Protein AF-X1U4W0-F1 (afdb_monomer)

Solvent-accessible surface area (backbone atoms only — not comparable to full-atom values): 4834 Å² total; per-residue (Å²): 90,80,47,76,41,90,45,72,67,57,42,51,56,53,51,51,53,54,51,62,76,47,68,82,69,87,65,91,83,59,74,48,78,50,48,91,86,54,63,82,75,80,70,47,67,62,58,57,52,52,47,53,49,50,52,52,52,54,51,68,72,36,83,89,61,81,74,81,74,78,79,79,86,125

Mean predicted aligned error: 13.3 Å

Structure (mmCIF, N/CA/C/O backbone):
data_AF-X1U4W0-F1
#
_entry.id   AF-X1U4W0-F1
#
loop_
_atom_site.group_PDB
_atom_site.id
_atom_site.type_symbol
_atom_site.label_atom_id
_atom_site.label_alt_id
_atom_site.label_comp_id
_atom_site.label_asym_id
_atom_site.label_entity_id
_atom_site.label_seq_id
_atom_site.pdbx_PDB_ins_code
_atom_site.Cartn_x
_atom_site.Cartn_y
_atom_site.Cartn_z
_atom_site.occupancy
_atom_site.B_iso_or_equiv
_atom_site.auth_seq_id
_atom_site.auth_comp_id
_atom_site.auth_asym_id
_at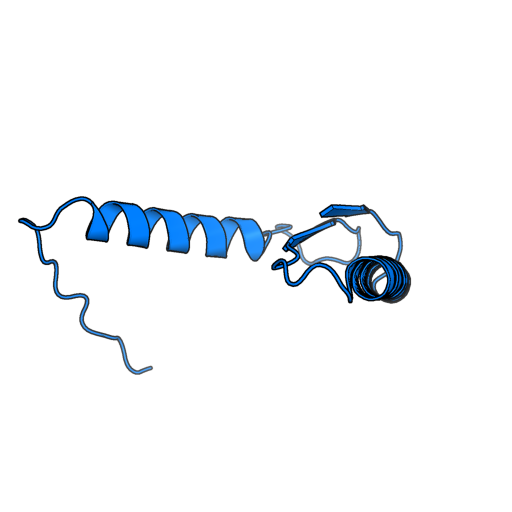om_site.auth_atom_id
_atom_site.pdbx_PDB_model_num
ATOM 1 N N . TYR A 1 1 ? -4.608 -7.042 2.037 1.00 77.94 1 TYR A N 1
ATOM 2 C CA . TYR A 1 1 ? -4.247 -7.705 0.766 1.00 77.94 1 TYR A CA 1
ATOM 3 C C . TYR A 1 1 ? -2.747 -7.617 0.513 1.00 77.94 1 TYR A C 1
ATOM 5 O O . TYR A 1 1 ? -2.127 -6.639 0.914 1.00 77.94 1 TYR A O 1
ATOM 13 N N . SER A 1 2 ? -2.158 -8.632 -0.127 1.00 80.56 2 SER A N 1
ATOM 14 C CA . SER A 1 2 ? -0.748 -8.638 -0.553 1.00 80.56 2 SER A CA 1
ATOM 15 C C . SER A 1 2 ? -0.696 -8.710 -2.077 1.00 80.56 2 SER A C 1
ATOM 17 O O . SER A 1 2 ? -1.252 -9.643 -2.654 1.00 80.56 2 SER A O 1
ATOM 19 N N . VAL A 1 3 ? -0.073 -7.723 -2.718 1.00 83.19 3 VAL A N 1
ATOM 20 C CA . VAL A 1 3 ? -0.006 -7.577 -4.177 1.00 83.19 3 VAL A CA 1
ATOM 21 C C . VAL A 1 3 ? 1.448 -7.699 -4.620 1.00 83.19 3 VAL A C 1
ATOM 23 O O . VAL A 1 3 ? 2.320 -6.963 -4.155 1.00 83.19 3 VAL A O 1
ATOM 26 N N . ARG A 1 4 ? 1.706 -8.641 -5.528 1.00 83.94 4 ARG A N 1
ATOM 27 C CA . ARG A 1 4 ? 2.971 -8.766 -6.255 1.00 83.94 4 ARG A CA 1
ATOM 28 C C . ARG A 1 4 ? 2.677 -8.534 -7.724 1.00 83.94 4 ARG A C 1
ATOM 30 O O . ARG A 1 4 ? 1.859 -9.255 -8.285 1.00 83.94 4 ARG A O 1
ATOM 37 N N . ALA A 1 5 ? 3.341 -7.560 -8.316 1.00 85.06 5 ALA A N 1
ATOM 38 C CA . ALA A 1 5 ? 3.186 -7.227 -9.724 1.00 85.06 5 ALA A CA 1
ATOM 39 C C . ALA A 1 5 ? 4.565 -6.994 -10.353 1.00 85.06 5 ALA A C 1
ATOM 41 O O . ALA A 1 5 ? 5.569 -6.914 -9.638 1.00 85.06 5 ALA A O 1
ATOM 42 N N . MET A 1 6 ? 4.607 -6.906 -11.681 1.00 85.69 6 MET A N 1
ATOM 43 C CA . MET A 1 6 ? 5.802 -6.631 -12.485 1.00 85.69 6 MET A CA 1
ATOM 44 C C . MET A 1 6 ? 5.886 -5.166 -12.944 1.00 85.69 6 MET A C 1
ATOM 46 O O . MET A 1 6 ? 6.975 -4.720 -13.314 1.00 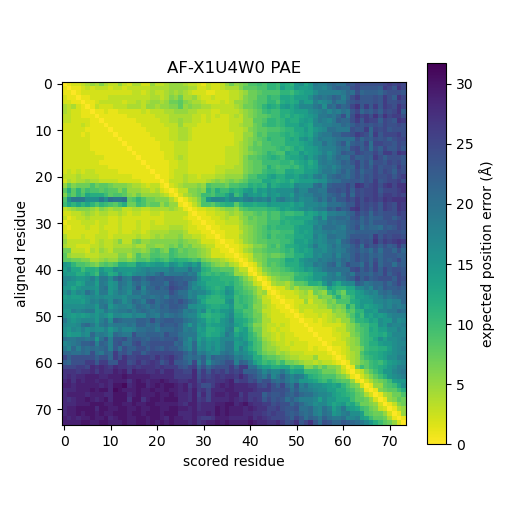85.69 6 MET A O 1
ATOM 50 N N . SER A 1 7 ? 4.797 -4.397 -12.822 1.00 88.00 7 SER A N 1
ATOM 51 C CA . SER A 1 7 ? 4.794 -2.938 -12.977 1.00 88.00 7 SER A CA 1
ATOM 52 C C . SER A 1 7 ? 3.890 -2.209 -11.969 1.00 88.00 7 SER A C 1
ATOM 54 O O . SER A 1 7 ? 3.020 -2.794 -11.312 1.00 88.00 7 SER A O 1
ATOM 56 N N . PHE A 1 8 ? 4.101 -0.894 -11.854 1.00 84.62 8 PHE A N 1
ATOM 57 C CA . PHE A 1 8 ? 3.254 -0.020 -11.041 1.00 84.62 8 PHE A CA 1
ATOM 58 C C . PHE A 1 8 ? 1.810 0.005 -11.559 1.00 84.62 8 PHE A C 1
ATOM 60 O O . PHE A 1 8 ? 0.881 -0.131 -10.769 1.00 84.62 8 PHE A O 1
ATOM 67 N N . ASP A 1 9 ? 1.629 0.083 -12.877 1.00 90.44 9 ASP A N 1
ATOM 68 C CA . ASP A 1 9 ? 0.302 0.099 -13.502 1.00 90.44 9 ASP A CA 1
ATOM 69 C C . ASP A 1 9 ? -0.468 -1.198 -13.220 1.00 90.44 9 ASP A C 1
ATOM 71 O O . ASP A 1 9 ? -1.621 -1.161 -12.801 1.00 90.44 9 ASP A O 1
ATOM 75 N N . GLU A 1 10 ? 0.203 -2.350 -13.328 1.00 88.75 10 GLU A N 1
ATOM 76 C CA . GLU A 1 10 ? -0.390 -3.649 -12.992 1.00 88.75 10 GLU A CA 1
ATOM 77 C C . GLU A 1 10 ? -0.802 -3.714 -11.512 1.00 88.75 10 GLU A C 1
ATOM 79 O O . GLU A 1 10 ? -1.843 -4.274 -11.170 1.00 88.75 10 GLU A O 1
ATOM 84 N N . THR A 1 11 ? -0.023 -3.093 -10.622 1.00 90.00 11 THR A N 1
ATOM 85 C CA . THR A 1 11 ? -0.388 -2.985 -9.203 1.00 90.00 11 THR A CA 1
ATOM 86 C C . THR A 1 11 ? -1.681 -2.195 -9.025 1.00 90.00 11 THR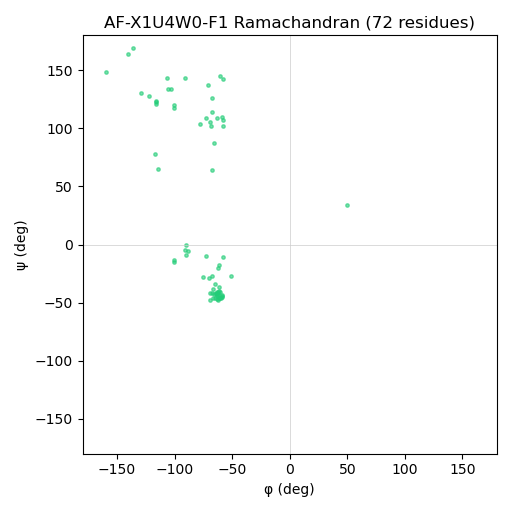 A C 1
ATOM 88 O O . THR A 1 11 ? -2.565 -2.639 -8.293 1.00 90.00 11 THR A O 1
ATOM 91 N N . LEU A 1 12 ? -1.799 -1.033 -9.673 1.00 90.44 12 LEU A N 1
ATOM 92 C CA . LEU A 1 12 ? -2.986 -0.184 -9.571 1.00 90.44 12 LEU A CA 1
ATOM 93 C C . LEU A 1 12 ? -4.228 -0.880 -10.126 1.00 90.44 12 LEU A C 1
ATOM 95 O O . LEU A 1 12 ? -5.280 -0.823 -9.493 1.00 90.44 12 LEU A O 1
ATOM 99 N N . ASP A 1 13 ? -4.101 -1.592 -11.244 1.00 93.69 13 ASP A N 1
ATOM 100 C CA . ASP A 1 13 ? -5.197 -2.371 -11.823 1.00 93.69 13 ASP A CA 1
ATOM 101 C C . ASP A 1 13 ? -5.703 -3.454 -10.861 1.00 93.69 13 ASP A C 1
ATOM 103 O O . ASP A 1 13 ? -6.912 -3.662 -10.727 1.00 93.69 13 ASP A O 1
ATOM 107 N N . ILE A 1 14 ? -4.792 -4.135 -10.157 1.00 91.56 14 ILE A N 1
ATOM 108 C CA . ILE A 1 14 ? -5.148 -5.138 -9.144 1.00 91.56 14 ILE A CA 1
ATOM 109 C C . ILE A 1 14 ? -5.837 -4.478 -7.946 1.00 91.56 14 ILE A C 1
ATOM 111 O O . ILE A 1 14 ? -6.870 -4.969 -7.488 1.00 91.56 14 ILE A O 1
ATOM 115 N N . ILE A 1 15 ? -5.287 -3.370 -7.439 1.00 91.62 15 ILE A N 1
ATOM 116 C CA . ILE A 1 15 ? -5.859 -2.638 -6.301 1.00 91.62 15 ILE A CA 1
ATOM 117 C C . ILE A 1 15 ? -7.266 -2.142 -6.641 1.00 91.62 15 ILE A C 1
ATOM 119 O O . ILE A 1 15 ? -8.182 -2.357 -5.852 1.00 91.62 15 ILE A O 1
ATOM 123 N N . ASN A 1 16 ? -7.460 -1.546 -7.819 1.00 91.75 16 ASN A N 1
ATOM 124 C CA . ASN A 1 16 ? -8.754 -1.021 -8.250 1.00 91.75 16 ASN A CA 1
ATOM 125 C C . ASN A 1 16 ? -9.829 -2.109 -8.288 1.00 91.75 16 ASN A C 1
ATOM 127 O O . ASN A 1 16 ? -10.911 -1.898 -7.749 1.00 91.75 16 ASN A O 1
ATOM 131 N N . LYS A 1 17 ? -9.518 -3.292 -8.832 1.00 93.00 17 LYS A N 1
ATOM 132 C CA . LYS A 1 17 ? -10.460 -4.425 -8.831 1.00 93.00 17 LYS A CA 1
ATOM 133 C C . LYS A 1 17 ? -10.869 -4.833 -7.418 1.00 93.00 17 LYS A C 1
ATOM 135 O O . LYS A 1 17 ? -12.050 -5.013 -7.154 1.00 93.00 17 LYS A O 1
ATOM 140 N N . ILE A 1 18 ? -9.905 -4.926 -6.499 1.00 90.69 18 ILE A N 1
ATOM 141 C CA . ILE A 1 18 ? -10.184 -5.278 -5.098 1.00 90.69 18 ILE A CA 1
ATOM 142 C C . ILE A 1 18 ? -11.058 -4.203 -4.437 1.00 90.69 18 ILE A C 1
ATOM 144 O O . ILE A 1 18 ? -11.999 -4.527 -3.722 1.00 90.69 18 ILE A O 1
ATOM 148 N N . VAL A 1 19 ? -10.775 -2.923 -4.685 1.00 89.50 19 VAL A N 1
ATOM 149 C CA . VAL A 1 19 ? -11.573 -1.812 -4.145 1.00 89.50 19 VAL A CA 1
ATOM 150 C C . VAL A 1 19 ? -13.004 -1.835 -4.689 1.00 89.50 19 VAL A C 1
ATOM 152 O O . VAL A 1 19 ? -13.941 -1.601 -3.928 1.00 89.50 19 VAL A O 1
ATOM 155 N N . GLU A 1 20 ? -13.194 -2.118 -5.979 1.00 90.75 20 GLU A N 1
ATOM 156 C CA . GLU A 1 20 ? -14.525 -2.220 -6.583 1.00 90.75 20 GLU A CA 1
ATOM 157 C C . GLU A 1 20 ? -15.332 -3.395 -6.021 1.00 90.75 20 GLU A C 1
ATOM 159 O O . GLU A 1 20 ? -16.504 -3.210 -5.682 1.00 90.75 20 GLU A O 1
ATOM 164 N N . ASP A 1 21 ? -14.704 -4.558 -5.847 1.00 89.56 21 ASP A N 1
ATOM 165 C CA . ASP A 1 21 ? -15.347 -5.746 -5.274 1.00 89.56 21 ASP A CA 1
ATOM 166 C C . ASP A 1 21 ? -15.754 -5.535 -3.803 1.00 89.56 21 ASP A C 1
ATOM 168 O O . ASP A 1 21 ? -16.796 -6.018 -3.351 1.00 89.56 21 ASP A O 1
ATOM 172 N N . GLU A 1 22 ? -14.967 -4.767 -3.048 1.00 86.94 22 GLU A N 1
ATOM 173 C CA . GLU A 1 22 ? -15.200 -4.487 -1.626 1.00 86.94 22 GLU A CA 1
ATOM 174 C C . GLU A 1 22 ? -16.062 -3.228 -1.381 1.00 86.94 22 GLU A C 1
ATOM 176 O O . GLU A 1 22 ? -16.406 -2.919 -0.236 1.00 86.94 22 GLU A O 1
ATOM 181 N N . ARG A 1 23 ? -16.491 -2.519 -2.441 1.00 81.00 23 ARG A N 1
ATOM 182 C CA . ARG A 1 23 ? -17.173 -1.203 -2.400 1.00 81.00 23 ARG A CA 1
ATOM 183 C C . ARG A 1 23 ? -18.479 -1.158 -1.585 1.00 81.00 23 ARG A C 1
ATOM 185 O O . ARG A 1 23 ? -18.992 -0.077 -1.308 1.00 81.00 23 ARG A O 1
ATOM 192 N N . GLY A 1 24 ? -19.020 -2.301 -1.168 1.00 79.38 24 GLY A N 1
ATOM 193 C CA . GLY A 1 24 ? -20.205 -2.395 -0.307 1.00 79.38 24 GLY A CA 1
ATOM 194 C C . GLY A 1 24 ? -19.926 -2.668 1.174 1.00 79.38 24 GLY A C 1
ATOM 195 O O . GLY A 1 24 ? -20.825 -2.489 1.996 1.00 79.38 24 GLY A O 1
ATOM 196 N N . ARG A 1 25 ? -18.713 -3.099 1.541 1.00 80.56 25 ARG A N 1
ATOM 197 C CA . ARG A 1 25 ? -18.445 -3.670 2.873 1.00 80.56 25 ARG A CA 1
ATOM 198 C C . ARG A 1 25 ? -18.000 -2.661 3.934 1.00 80.56 25 ARG A C 1
ATOM 200 O O . ARG A 1 25 ? -17.950 -3.029 5.096 1.00 80.56 25 ARG A O 1
ATOM 207 N N . HIS A 1 26 ? -17.789 -1.390 3.569 1.00 60.62 26 HIS A N 1
ATOM 208 C CA . HIS A 1 26 ? -17.429 -0.291 4.491 1.00 60.62 26 HIS A CA 1
ATOM 209 C C . HIS A 1 26 ? -16.251 -0.625 5.431 1.00 60.62 26 HIS A C 1
ATOM 211 O O . HIS A 1 26 ? -16.200 -0.160 6.567 1.00 60.62 26 HIS A O 1
ATOM 217 N N . GLU A 1 27 ? -15.292 -1.415 4.952 1.00 74.75 27 GLU A N 1
ATOM 218 C CA . GLU A 1 27 ? -14.075 -1.754 5.686 1.00 74.75 27 GLU A CA 1
ATOM 219 C C . GLU A 1 27 ? -12.877 -1.005 5.096 1.00 74.75 27 GLU A C 1
ATOM 221 O O . GLU A 1 27 ? -12.778 -0.800 3.884 1.00 74.75 27 GLU A O 1
ATOM 226 N N . PHE A 1 28 ? -11.952 -0.587 5.962 1.00 79.69 28 PHE A N 1
ATOM 227 C CA . PHE A 1 28 ? -10.668 -0.051 5.522 1.00 79.69 28 PHE A CA 1
ATOM 228 C C . PHE A 1 28 ? -9.839 -1.167 4.877 1.00 79.69 28 PHE A C 1
ATOM 230 O O . PHE A 1 28 ? -9.605 -2.216 5.478 1.00 79.69 28 PHE A O 1
ATOM 237 N N . LEU A 1 29 ? -9.371 -0.931 3.651 1.00 81.81 29 LE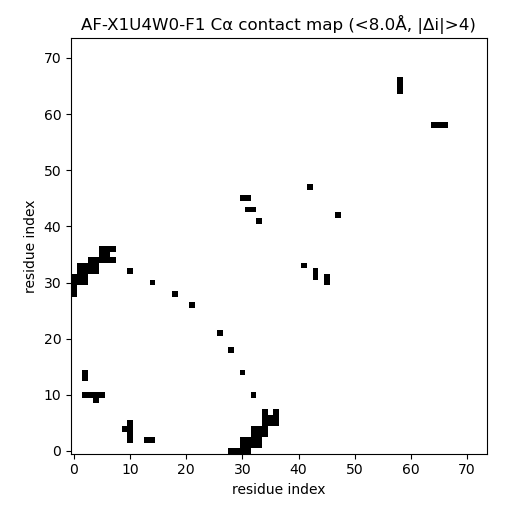U A N 1
ATOM 238 C CA . LEU A 1 29 ? -8.579 -1.895 2.891 1.00 81.81 29 LEU A CA 1
ATOM 239 C C . LEU A 1 29 ? -7.095 -1.538 2.980 1.00 81.81 29 LEU A C 1
ATOM 241 O O . LEU A 1 29 ? -6.669 -0.477 2.530 1.00 81.81 29 LEU A O 1
ATOM 245 N N . TYR A 1 30 ? -6.295 -2.458 3.512 1.00 80.62 30 TYR A N 1
ATOM 246 C CA . TYR A 1 30 ? -4.843 -2.309 3.600 1.00 80.62 30 TYR A CA 1
ATOM 247 C C . TYR A 1 30 ? -4.154 -3.154 2.529 1.00 80.62 30 TYR A C 1
ATOM 249 O O . TYR A 1 30 ? -4.465 -4.341 2.365 1.00 80.62 30 TYR A O 1
ATOM 257 N N . PHE A 1 31 ? -3.183 -2.571 1.826 1.00 83.31 31 PHE A N 1
ATOM 258 C CA . PHE A 1 31 ? -2.430 -3.233 0.761 1.00 83.31 31 PHE A CA 1
ATOM 259 C C . PHE A 1 31 ? -0.936 -3.229 1.067 1.00 83.31 31 PHE A C 1
ATOM 261 O O . PHE A 1 31 ? -0.343 -2.178 1.284 1.00 83.31 31 PHE A O 1
ATOM 268 N N . ARG A 1 32 ? -0.307 -4.405 1.018 1.00 81.12 32 ARG A N 1
ATOM 269 C CA . ARG A 1 32 ? 1.151 -4.535 0.957 1.00 81.12 32 ARG A CA 1
ATOM 270 C C . ARG A 1 32 ? 1.547 -4.810 -0.488 1.00 81.12 32 ARG A C 1
ATOM 272 O O . ARG A 1 32 ? 1.157 -5.837 -1.035 1.00 81.12 32 ARG A O 1
ATOM 279 N N . VAL A 1 33 ? 2.315 -3.907 -1.086 1.00 81.69 33 VAL A N 1
ATOM 280 C CA . VAL A 1 33 ? 2.780 -4.017 -2.475 1.00 81.69 33 VAL A CA 1
ATOM 281 C C . VAL A 1 33 ? 4.261 -4.380 -2.491 1.00 81.69 33 VAL A C 1
ATOM 283 O O . VAL A 1 33 ? 5.053 -3.765 -1.782 1.00 81.69 33 VAL A O 1
ATOM 286 N N . ALA A 1 34 ? 4.635 -5.354 -3.318 1.00 80.56 34 ALA A N 1
ATOM 287 C CA . ALA A 1 34 ? 6.025 -5.685 -3.605 1.00 80.56 34 ALA A CA 1
ATOM 288 C C . ALA A 1 34 ? 6.257 -5.749 -5.120 1.00 80.56 34 ALA A C 1
ATOM 290 O O . ALA A 1 34 ? 5.528 -6.435 -5.837 1.00 80.56 34 ALA A O 1
ATOM 291 N N . GLY A 1 35 ? 7.297 -5.061 -5.593 1.00 81.75 35 GLY A N 1
ATOM 292 C CA . GLY A 1 35 ? 7.647 -4.998 -7.009 1.00 81.75 35 GLY A CA 1
ATOM 293 C C . GLY A 1 35 ? 9.108 -4.587 -7.233 1.00 81.75 35 GLY A C 1
ATOM 294 O O . GLY A 1 35 ? 9.653 -3.833 -6.423 1.00 81.75 35 GLY A O 1
ATOM 295 N N . PRO A 1 36 ? 9.770 -5.070 -8.302 1.00 79.88 36 PRO A N 1
ATOM 296 C CA . PRO A 1 36 ? 11.167 -4.753 -8.617 1.00 79.88 36 PRO A CA 1
ATOM 297 C C . PRO A 1 36 ? 11.455 -3.267 -8.891 1.00 79.88 36 PRO A C 1
ATOM 299 O O . PRO A 1 36 ? 12.607 -2.862 -8.780 1.00 79.88 36 PRO A O 1
ATOM 302 N N . TRP A 1 37 ? 10.447 -2.456 -9.233 1.00 80.62 37 TRP A N 1
ATOM 303 C CA . TRP A 1 37 ? 10.592 -1.007 -9.460 1.00 80.62 37 TRP A CA 1
ATOM 304 C C . TRP A 1 37 ? 10.433 -0.166 -8.187 1.00 80.62 37 TRP A C 1
ATOM 306 O O . TRP A 1 37 ? 10.600 1.052 -8.241 1.00 80.62 37 TRP A O 1
ATOM 316 N N . LEU A 1 38 ? 10.072 -0.774 -7.053 1.00 75.12 38 LEU A N 1
ATOM 317 C CA . LEU A 1 38 ? 9.998 -0.038 -5.796 1.00 75.12 38 LEU A CA 1
ATOM 318 C C . LEU A 1 38 ? 11.417 0.307 -5.318 1.00 75.12 38 LEU A C 1
ATOM 320 O O . LEU A 1 38 ? 12.303 -0.553 -5.391 1.00 75.12 38 LEU A O 1
ATOM 324 N N . PRO A 1 39 ? 11.644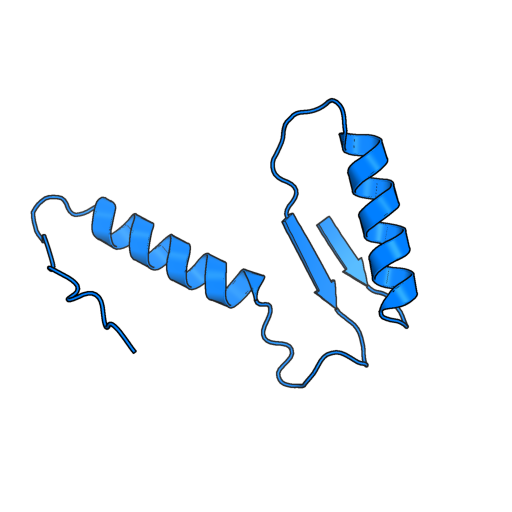 1.541 -4.830 1.00 69.19 39 PRO A N 1
ATOM 325 C CA . PRO A 1 39 ? 12.950 1.950 -4.335 1.00 69.19 39 PRO A CA 1
ATOM 326 C C . PRO A 1 39 ? 13.411 1.024 -3.205 1.00 69.19 39 PRO A C 1
ATOM 328 O O . PRO A 1 39 ? 12.607 0.570 -2.391 1.00 69.19 39 PRO A O 1
ATOM 331 N N . TRP A 1 40 ? 14.713 0.726 -3.181 1.00 54.62 40 TRP A N 1
ATOM 332 C CA . TRP A 1 40 ? 15.348 -0.037 -2.108 1.00 54.62 40 TRP A CA 1
ATOM 333 C C . TRP A 1 40 ? 15.880 0.903 -1.012 1.00 54.62 40 TRP A C 1
ATOM 335 O O . TRP A 1 40 ? 16.441 1.946 -1.347 1.00 54.62 40 TRP A O 1
ATOM 345 N N . PRO A 1 41 ? 15.801 0.528 0.278 1.00 62.62 41 PRO A N 1
ATOM 346 C CA . PRO A 1 41 ? 15.091 -0.638 0.804 1.00 62.62 41 PRO A CA 1
ATOM 347 C C . PRO A 1 41 ? 13.598 -0.553 0.491 1.00 62.62 41 PRO A C 1
ATOM 349 O O . PRO A 1 41 ? 13.048 0.544 0.498 1.00 62.62 41 PRO A O 1
ATOM 352 N N . GLN A 1 42 ? 12.963 -1.703 0.221 1.00 59.84 42 GLN A N 1
ATOM 353 C CA . GLN A 1 42 ? 11.505 -1.813 0.103 1.00 59.84 42 GLN A CA 1
ATOM 354 C C . GLN A 1 42 ? 10.884 -1.567 1.486 1.00 59.84 42 GLN A C 1
ATOM 356 O O . GLN A 1 42 ? 10.331 -2.470 2.108 1.00 59.84 42 GLN A O 1
ATOM 361 N N . LYS A 1 43 ? 11.057 -0.353 2.014 1.00 54.03 43 LYS A N 1
ATOM 362 C CA . LYS A 1 43 ? 10.384 0.126 3.205 1.00 54.03 43 LYS A CA 1
ATOM 363 C C . LYS A 1 43 ? 8.916 0.145 2.851 1.00 54.03 43 LYS A C 1
ATOM 365 O O . LYS A 1 43 ? 8.469 0.905 1.991 1.00 54.03 43 LYS A O 1
ATOM 370 N N . SER A 1 44 ? 8.179 -0.780 3.445 1.00 58.41 44 SER A N 1
ATOM 371 C CA . SER A 1 44 ? 6.740 -0.735 3.355 1.00 58.41 44 SER A CA 1
ATOM 372 C C . SER A 1 44 ? 6.318 0.494 4.146 1.00 58.41 44 SER A C 1
ATOM 374 O O . SER A 1 44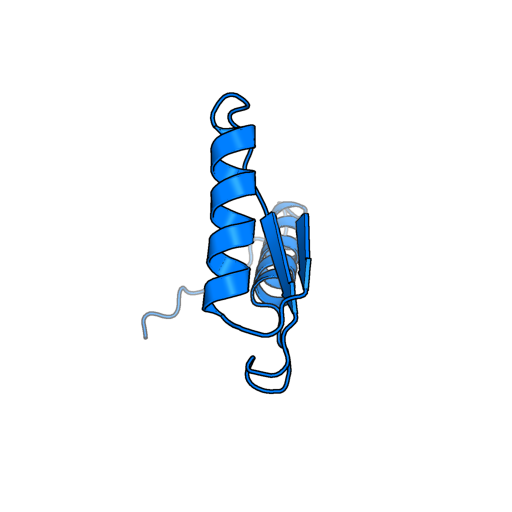 ? 6.486 0.514 5.358 1.00 58.41 44 SER A O 1
ATOM 376 N N . TYR A 1 45 ? 5.752 1.502 3.484 1.00 56.62 45 TYR A N 1
ATOM 377 C CA . TYR A 1 45 ? 5.065 2.594 4.184 1.00 56.62 45 TYR A CA 1
ATOM 378 C C . TYR A 1 45 ? 4.038 2.046 5.186 1.00 56.62 45 TYR A C 1
ATOM 380 O O . TYR A 1 45 ? 3.783 2.662 6.206 1.00 56.62 45 TYR A O 1
ATOM 388 N N . VAL A 1 46 ? 3.500 0.846 4.930 1.00 59.72 46 VAL A N 1
ATOM 389 C CA . VAL A 1 46 ? 2.652 0.120 5.876 1.00 59.72 46 VAL A CA 1
ATOM 390 C C . VAL A 1 46 ? 3.429 -0.333 7.106 1.00 59.72 46 VAL A C 1
ATOM 392 O O . VAL A 1 46 ? 2.891 -0.232 8.191 1.00 59.72 46 VAL A O 1
ATOM 395 N N . ASP A 1 47 ? 4.659 -0.829 6.980 1.00 62.28 47 ASP A N 1
ATOM 396 C CA . ASP A 1 47 ? 5.438 -1.254 8.148 1.00 62.28 47 ASP A CA 1
ATOM 397 C C . ASP A 1 47 ? 5.849 -0.039 8.997 1.00 62.28 47 ASP A C 1
ATOM 399 O O . ASP A 1 47 ? 5.655 -0.088 10.208 1.00 62.28 47 ASP A O 1
ATOM 403 N N . ASP A 1 48 ? 6.275 1.065 8.367 1.00 58.88 48 ASP A N 1
ATOM 404 C CA . ASP A 1 48 ? 6.594 2.327 9.059 1.00 58.88 48 ASP A CA 1
ATOM 405 C C . ASP A 1 48 ? 5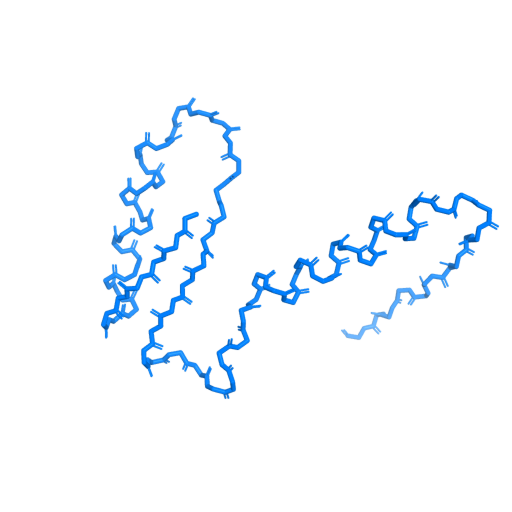.336 2.918 9.743 1.00 58.88 48 ASP A C 1
ATOM 407 O O . ASP A 1 48 ? 5.357 3.231 10.931 1.00 58.88 48 ASP A O 1
ATOM 411 N N . SER A 1 49 ? 4.192 2.992 9.048 1.00 62.75 49 SER A N 1
ATOM 412 C CA . SER A 1 49 ? 2.936 3.484 9.642 1.00 62.75 49 SER A CA 1
ATOM 413 C C . SER A 1 49 ? 2.336 2.531 10.683 1.00 62.75 49 SER A C 1
ATOM 415 O O . SER A 1 49 ? 1.657 2.974 11.604 1.00 62.75 49 SER A O 1
ATOM 417 N N . MET A 1 50 ? 2.563 1.219 10.568 1.00 66.94 50 MET A N 1
ATOM 418 C CA . MET A 1 50 ? 2.146 0.245 11.584 1.00 66.94 50 MET A CA 1
ATOM 419 C C . MET A 1 50 ? 3.058 0.278 12.813 1.00 66.94 50 MET A C 1
ATOM 421 O O . MET A 1 50 ? 2.609 -0.082 13.899 1.00 66.94 50 MET A O 1
ATOM 425 N N . GLU A 1 51 ? 4.323 0.669 12.663 1.00 72.75 51 GLU A N 1
ATOM 426 C CA . GLU A 1 51 ? 5.229 0.940 13.780 1.00 72.75 51 GLU A CA 1
ATOM 427 C C . GLU A 1 51 ? 4.791 2.206 14.524 1.00 72.75 51 GLU A C 1
ATOM 429 O O . GLU A 1 51 ? 4.568 2.143 15.730 1.00 72.75 51 GLU A O 1
ATOM 434 N N . GLU A 1 52 ? 4.507 3.292 13.801 1.00 69.44 52 GLU A N 1
ATOM 435 C CA . GLU A 1 52 ? 3.955 4.530 14.370 1.00 69.44 52 GLU A CA 1
ATOM 436 C C . GLU A 1 52 ? 2.612 4.292 15.084 1.00 69.44 52 GLU A C 1
ATOM 438 O O . GLU A 1 52 ? 2.396 4.751 16.207 1.00 69.44 52 GLU A O 1
ATOM 443 N N . TYR A 1 53 ? 1.720 3.499 14.483 1.00 68.50 53 TYR A N 1
ATOM 444 C CA . TYR A 1 53 ? 0.452 3.123 15.107 1.00 68.50 53 TYR A CA 1
ATOM 445 C C . TYR A 1 53 ? 0.652 2.316 16.401 1.00 68.50 53 TYR A C 1
ATOM 447 O O . TYR A 1 53 ? -0.029 2.563 17.395 1.00 68.50 53 TYR A O 1
ATOM 455 N N . LYS A 1 54 ? 1.612 1.382 16.426 1.00 74.69 54 LYS A N 1
ATOM 456 C CA . LYS A 1 54 ? 1.952 0.622 17.641 1.00 74.69 54 LYS A CA 1
ATOM 457 C C . LYS A 1 54 ? 2.554 1.504 18.729 1.00 74.69 54 LYS A C 1
ATOM 459 O O . LYS A 1 54 ? 2.263 1.274 19.899 1.00 74.69 54 LYS A O 1
ATOM 464 N N . GLU A 1 55 ? 3.387 2.479 18.367 1.00 75.81 55 GLU A N 1
ATOM 465 C CA . GLU A 1 55 ? 3.912 3.462 19.319 1.00 75.81 55 GLU A CA 1
ATOM 466 C C . GLU A 1 55 ? 2.774 4.272 19.946 1.00 75.81 55 GLU A C 1
ATOM 468 O O . GLU A 1 55 ? 2.710 4.387 21.168 1.00 75.81 55 GLU A O 1
ATOM 473 N N . LEU A 1 56 ? 1.829 4.749 19.133 1.00 70.75 56 LEU A N 1
ATOM 474 C CA . LEU A 1 56 ? 0.656 5.485 19.608 1.00 70.75 56 LEU A CA 1
ATOM 475 C C . LEU A 1 56 ? -0.254 4.629 20.502 1.00 70.75 56 LEU A C 1
ATOM 477 O O . LEU A 1 56 ? -0.686 5.093 21.557 1.00 70.75 56 LEU A O 1
ATOM 481 N N . GLU A 1 57 ? -0.531 3.372 20.135 1.00 68.31 57 GLU A N 1
ATOM 482 C CA . GLU A 1 57 ? -1.287 2.447 20.995 1.00 68.31 57 GLU A CA 1
ATOM 483 C C . GLU A 1 57 ? -0.569 2.189 22.325 1.00 68.31 57 GLU A C 1
ATOM 485 O O . GLU A 1 57 ? -1.206 2.139 23.380 1.00 68.31 57 GLU A O 1
ATOM 490 N N . TYR A 1 58 ? 0.757 2.050 22.292 1.00 70.88 58 TYR A N 1
ATOM 491 C CA . TYR A 1 58 ? 1.568 1.863 23.487 1.00 70.88 58 TYR A CA 1
ATOM 492 C C . TYR A 1 58 ? 1.532 3.095 24.403 1.00 70.88 58 TYR A C 1
ATOM 494 O O . TYR A 1 58 ? 1.295 2.939 25.603 1.00 70.88 58 TYR A O 1
ATOM 502 N N . GLU A 1 59 ? 1.683 4.305 23.858 1.00 66.38 59 GLU A N 1
ATOM 503 C CA . GLU A 1 59 ? 1.561 5.570 24.598 1.00 66.38 59 GLU A CA 1
ATOM 504 C C . GLU A 1 59 ? 0.165 5.718 25.233 1.00 66.38 59 GLU A C 1
ATOM 506 O O . GLU A 1 59 ? 0.044 5.998 26.426 1.00 66.38 59 GLU A O 1
ATOM 511 N N . LEU A 1 60 ? -0.902 5.434 24.480 1.00 62.88 60 LEU A N 1
ATOM 512 C CA . LEU A 1 60 ? -2.286 5.501 24.966 1.00 62.88 60 LEU A CA 1
ATOM 513 C C . LEU A 1 60 ? -2.611 4.437 26.025 1.00 62.88 60 LEU A C 1
ATOM 515 O O . LEU A 1 60 ? -3.479 4.653 26.873 1.00 62.88 60 LEU A O 1
ATOM 519 N N . SER A 1 61 ? -1.918 3.294 26.004 1.00 63.44 61 SER A N 1
ATOM 520 C CA . SER A 1 61 ? -2.089 2.224 26.994 1.00 63.44 61 SER A CA 1
ATOM 521 C C . SER A 1 61 ? -1.512 2.558 28.377 1.00 63.44 61 SER A C 1
ATOM 523 O O . SER A 1 61 ? -1.772 1.831 29.340 1.00 63.44 61 SER A O 1
ATOM 525 N N . ARG A 1 62 ? -0.759 3.663 28.502 1.00 63.12 62 ARG A N 1
ATOM 526 C CA . ARG A 1 62 ? -0.169 4.149 29.756 1.00 63.12 62 ARG A CA 1
ATOM 527 C C . ARG A 1 62 ? -0.723 5.525 30.139 1.00 63.12 62 ARG A C 1
ATOM 529 O O . ARG A 1 62 ? -0.032 6.531 30.001 1.00 63.12 62 ARG A O 1
ATOM 536 N N . PRO 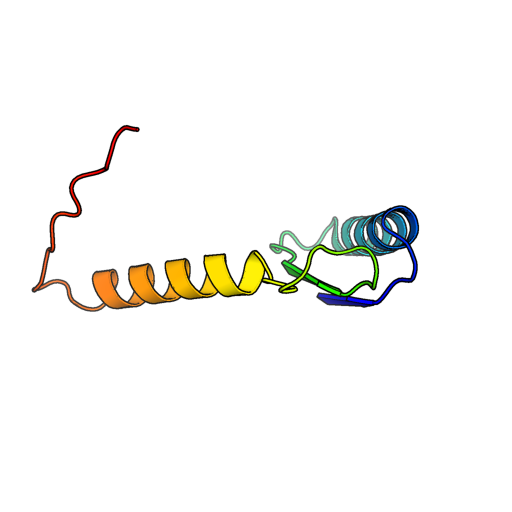A 1 63 ? -1.946 5.589 30.692 1.00 56.12 63 PRO A N 1
ATOM 537 C CA . PRO A 1 63 ? -2.582 6.857 31.056 1.00 56.12 63 PRO A CA 1
ATOM 538 C C . PRO A 1 63 ? -1.814 7.673 32.115 1.00 56.12 63 PRO A C 1
ATOM 540 O O . PRO A 1 63 ? -2.048 8.875 32.227 1.00 56.12 63 PRO A O 1
ATOM 543 N N . ASP A 1 64 ? -0.888 7.054 32.858 1.00 57.16 64 ASP A N 1
ATOM 544 C CA . ASP A 1 64 ? -0.089 7.707 33.906 1.00 57.16 64 ASP A CA 1
ATOM 545 C C . ASP A 1 64 ? 1.248 8.305 33.404 1.00 57.16 64 ASP A C 1
ATOM 547 O O . ASP A 1 64 ? 1.895 9.057 34.132 1.00 57.16 64 ASP A O 1
ATOM 551 N N . GLU A 1 65 ? 1.657 8.030 32.158 1.00 53.59 65 GLU A N 1
ATOM 552 C CA . GLU A 1 65 ? 2.863 8.582 31.514 1.00 53.59 65 GLU A CA 1
ATOM 553 C C . GLU A 1 65 ? 2.461 9.479 30.328 1.00 53.59 65 GLU A C 1
ATOM 555 O O . GLU A 1 65 ? 2.751 9.181 29.173 1.00 53.59 65 GLU A O 1
ATOM 560 N N . TYR A 1 66 ? 1.779 10.602 30.585 1.00 45.62 66 TYR A N 1
ATOM 561 C CA . TYR A 1 66 ? 1.559 11.631 29.556 1.00 45.62 66 TYR A CA 1
ATOM 562 C C . TYR A 1 66 ? 2.900 12.266 29.151 1.00 45.62 66 TYR A C 1
ATOM 564 O O . TYR A 1 66 ? 3.322 13.291 29.694 1.00 45.62 66 TYR A O 1
ATOM 572 N N . VAL A 1 67 ? 3.582 11.669 28.177 1.00 51.16 67 VAL A N 1
ATOM 573 C CA . VAL A 1 67 ? 4.699 12.309 27.484 1.00 51.16 67 VAL A CA 1
ATOM 574 C C . VAL A 1 67 ? 4.092 13.295 26.489 1.00 51.16 67 VAL A C 1
ATOM 576 O O . VAL A 1 67 ? 3.569 12.911 25.447 1.00 51.16 67 VAL A O 1
ATOM 579 N N . ARG A 1 68 ? 4.126 14.594 26.816 1.00 52.19 68 ARG A N 1
ATOM 580 C CA . ARG A 1 68 ? 3.903 15.655 25.823 1.00 52.19 68 ARG A CA 1
ATOM 581 C C . ARG A 1 68 ? 4.947 15.481 24.717 1.00 52.19 68 ARG A C 1
ATOM 583 O O . ARG A 1 68 ? 6.100 15.853 24.911 1.00 52.19 68 ARG A O 1
ATOM 590 N N . ARG A 1 69 ? 4.558 14.922 23.571 1.00 51.62 69 ARG A N 1
ATOM 591 C CA . ARG A 1 69 ? 5.313 15.103 22.329 1.00 51.62 69 ARG A CA 1
ATOM 592 C C . ARG A 1 69 ? 5.060 16.541 21.877 1.00 51.62 69 ARG A C 1
ATOM 594 O O . ARG A 1 69 ? 3.942 16.885 21.497 1.00 51.62 69 ARG A O 1
ATOM 601 N N . ASP A 1 70 ? 6.081 17.388 21.994 1.00 47.44 70 ASP A N 1
ATOM 602 C CA . ASP A 1 70 ? 6.099 18.686 21.326 1.00 47.44 70 ASP A CA 1
ATOM 603 C C . ASP A 1 70 ? 5.968 18.410 19.822 1.00 47.44 70 ASP A C 1
ATOM 605 O O . ASP A 1 70 ? 6.851 17.808 19.208 1.00 47.44 70 ASP A O 1
ATOM 609 N N . LEU A 1 71 ? 4.814 18.763 19.253 1.00 42.47 71 LEU A N 1
ATOM 610 C CA . LEU A 1 71 ? 4.566 18.705 17.817 1.00 42.47 71 LEU A CA 1
ATOM 611 C C . LEU A 1 71 ? 5.618 19.582 17.135 1.00 42.47 71 LEU A C 1
ATOM 613 O O . LEU A 1 71 ? 5.601 20.806 17.252 1.00 42.47 71 LEU A O 1
ATOM 617 N N . HIS A 1 72 ? 6.573 18.933 16.474 1.00 39.16 72 HIS A N 1
ATOM 618 C CA . HIS A 1 72 ? 7.551 19.599 15.634 1.00 39.16 72 HIS A CA 1
ATOM 619 C C . HIS A 1 72 ? 6.830 20.166 14.404 1.00 39.16 72 HIS A C 1
ATOM 621 O O . HIS A 1 72 ? 6.533 19.435 13.463 1.00 39.16 72 HIS A O 1
ATOM 627 N N . ASP A 1 73 ? 6.572 21.473 14.419 1.00 41.03 73 ASP A N 1
ATOM 628 C CA . ASP A 1 73 ? 6.354 22.264 13.208 1.00 41.03 73 ASP A CA 1
ATOM 629 C C . ASP A 1 73 ? 7.696 22.360 12.459 1.00 41.03 73 ASP A C 1
ATOM 631 O O . ASP A 1 73 ? 8.600 23.080 12.896 1.00 41.03 73 ASP A O 1
ATOM 635 N N . TYR A 1 74 ? 7.852 21.623 11.357 1.00 39.75 74 TYR A N 1
ATOM 636 C CA . TYR A 1 74 ? 8.884 21.868 10.341 1.00 39.75 74 TYR A CA 1
ATOM 637 C C . TYR A 1 74 ? 8.359 21.576 8.939 1.00 39.75 74 TYR A C 1
ATOM 639 O O . TYR A 1 74 ? 7.697 20.530 8.759 1.00 39.75 74 TYR A O 1
#

pLDDT: mean 72.03, std 15.01, r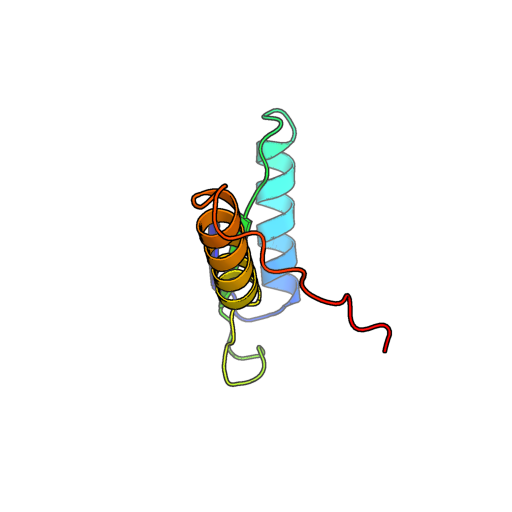ange [39.16, 93.69]

Secondary structure (DSSP, 8-state):
-EEE-SSHHHHHHHHHHHHHHHTTS--PPP-EEE-TTSPSS---HHHHHHHHHHHHHHHHT-TT----------

Radius of gyration: 17.17 Å; Cα contacts (8 Å, |Δi|>4): 46; chains: 1; bounding box: 36×31×47 Å

Foldseek 3Di:
DEDEDADPVVRVVVVVVVCVVCVPVPDDDDYHYDYPPQDPPSPGPCVVVVVVVVVVVVCVVCPPDPDPPPPDDD

Sequence (74 aa):
YSVRAMSFDETLDIINKIVEDERGRHEFLYFRVAGPWLPWPQKSYVDDSMEEYKELEYELSRPDEYVRRDLHDY

Organism: NCBI:txid412755